Protein AF-A0A0M3HK70-F1 (afdb_monomer)

Sequence (115 aa):
LKNFSSEALPQGDQEQDCRSAPTHPCFVAGDERNSHQPGLTTIHNIFLREHNRIARQLEILNPFWNDEKIYQETRRIVGAEIQHIVYNEFVPKLIGNSLMAKYNLAPFKDGYFTG

pLDDT: mean 91.53, std 11.39, range [41.53, 98.69]

Mean predicted aligned error: 5.23 Å

Foldseek 3Di:
DPDDPPLAADFDDLQPPFPDDPVDGAGDAPDNCCRVDVVSVVVRSVLSNQLVVQLVVCCVVCVPDDPVRSNVVSVVVSVVVVLQCCQVPNVCVVPNPVVCVVVVSHDDPDDDDDD

Organism: Ascaris lumbricoides (NCBI:txid6252)

Secondary structure (DSSP, 8-state):
-----TTSPPB-S--TT--S-TTSPPB--SSGGGGSSHHHHHHHHHHHHHHHHHHHHHHHH-TT--HHHHHHHHHHHHHHHHHHIIIIIIHHHHHHHHHHHHTT-SPPSS-----

Radius of gyration: 18.02 Å; Cα contacts (8 Å, |Δi|>4): 90; chains: 1; bounding box: 49×27×45 Å

InterPro domains:
  IPR010255 Haem peroxidase superfamily [SSF48113] (13-112)
  IPR019791 Haem peroxidase, animal-type [PF03098] (6-108)
  IPR019791 Haem peroxidase, animal-type [PR00457] (27-45)
  IPR019791 Haem peroxidase, animal-type [PR00457] (45-65)
  IPR019791 Haem peroxidase, animal-type [PR00457] (70-96)
  IPR019791 Haem peroxidase, animal-type [PS50292] (1-115)
  IPR037120 Haem peroxidase domain superfamily, animal type [G3DSA:1.10.640.10] (1-115)

Nearest PDB structures (foldseek):
  4c1m-assembly1_D  TM=8.329E-01  e=1.521E-05  Homo sapiens
  1myp-assembly1_D  TM=8.243E-01  e=1.824E-05  Canis lupus familiaris
  3faq-assembly1_A  TM=7.785E-01  e=6.522E-05  Bubalus bubalis
  8s6c-assembly1_A  TM=8.308E-01  e=1.525E-04  cyanobacterium TDX16
  2z5z-assembly1_A  TM=7.843E-01  e=1.351E-04  Bubalus bubalis

Solvent-accessible surface area (backbone atoms only — not comparable to full-atom values): 6958 Å² total; per-residue (Å²): 141,89,80,77,62,94,69,51,66,51,66,43,80,64,32,86,83,60,82,59,55,90,92,52,56,42,40,45,66,100,47,52,68,41,60,75,42,73,68,54,34,47,53,56,30,52,53,52,42,48,41,55,54,47,30,58,51,47,47,71,76,36,78,84,60,53,70,69,57,38,51,53,54,29,51,54,50,54,51,50,50,53,50,45,50,40,40,66,60,46,46,41,76,74,65,32,67,68,53,33,60,75,68,66,50,62,73,75,94,72,87,76,92,86,126

Structure (mmCIF, N/CA/C/O backbone):
data_AF-A0A0M3HK70-F1
#
_entry.id   AF-A0A0M3HK70-F1
#
loop_
_atom_site.group_PDB
_atom_site.id
_atom_site.type_symbol
_atom_site.label_atom_id
_atom_site.label_alt_id
_atom_site.label_comp_id
_atom_site.label_asym_id
_atom_site.label_entity_id
_atom_site.label_seq_id
_atom_site.pdbx_PDB_ins_code
_atom_site.Cartn_x
_atom_site.Cartn_y
_atom_site.Cartn_z
_atom_site.occupancy
_atom_site.B_iso_or_equiv
_atom_site.auth_seq_id
_atom_site.auth_comp_id
_atom_site.auth_asym_id
_atom_site.auth_atom_id
_atom_site.pdbx_PDB_model_num
ATOM 1 N N . LEU A 1 1 ? 26.395 -4.665 -10.944 1.00 41.53 1 LEU A N 1
ATOM 2 C CA . LEU A 1 1 ? 25.500 -4.911 -9.792 1.00 41.53 1 LEU A CA 1
ATOM 3 C C . LEU A 1 1 ? 24.057 -4.898 -10.298 1.00 41.53 1 LEU A C 1
ATOM 5 O O . LEU A 1 1 ? 23.406 -3.869 -10.269 1.00 41.53 1 LEU A O 1
ATOM 9 N N . LYS A 1 2 ? 23.600 -6.011 -10.882 1.00 42.44 2 LYS A N 1
ATOM 10 C CA . LYS A 1 2 ? 22.214 -6.211 -11.332 1.00 42.44 2 LYS A CA 1
ATOM 11 C C . LYS A 1 2 ? 21.676 -7.373 -10.512 1.00 42.44 2 LYS A C 1
ATOM 13 O O . LYS A 1 2 ? 21.955 -8.503 -10.868 1.00 42.44 2 LYS A O 1
ATOM 18 N N . ASN A 1 3 ? 21.063 -7.078 -9.373 1.00 42.94 3 ASN A N 1
ATOM 19 C CA . ASN A 1 3 ? 20.282 -8.021 -8.565 1.00 42.94 3 ASN A CA 1
ATOM 20 C C . ASN A 1 3 ? 19.418 -7.216 -7.583 1.00 42.94 3 ASN A C 1
ATOM 22 O O . ASN A 1 3 ? 19.424 -7.453 -6.380 1.00 42.94 3 ASN A O 1
ATOM 26 N N . PHE A 1 4 ? 18.704 -6.216 -8.100 1.00 52.28 4 PHE A N 1
ATOM 27 C CA . PHE A 1 4 ? 17.554 -5.682 -7.387 1.00 52.28 4 PHE A CA 1
ATOM 28 C C . PHE A 1 4 ? 16.345 -6.484 -7.861 1.00 52.28 4 PHE A C 1
ATOM 30 O O . PHE A 1 4 ? 16.125 -6.602 -9.066 1.00 52.28 4 PHE A O 1
ATOM 37 N N . SER A 1 5 ? 15.636 -7.121 -6.929 1.00 60.06 5 SER A N 1
ATOM 38 C CA . SER A 1 5 ? 14.410 -7.859 -7.236 1.00 60.06 5 SER A CA 1
ATOM 39 C C . SER A 1 5 ? 13.452 -6.932 -7.986 1.00 60.06 5 SER A C 1
ATOM 41 O O . SER A 1 5 ? 13.219 -5.814 -7.531 1.00 60.06 5 SER A O 1
ATOM 43 N N . SER A 1 6 ? 12.870 -7.392 -9.099 1.00 65.50 6 SER A N 1
ATOM 44 C CA . SER A 1 6 ? 11.829 -6.652 -9.836 1.00 65.50 6 SER A CA 1
ATOM 45 C C . SER A 1 6 ? 10.576 -6.380 -8.995 1.00 65.50 6 SER A C 1
ATOM 47 O O . SER A 1 6 ? 9.657 -5.712 -9.451 1.00 65.50 6 SER A O 1
ATOM 49 N N . GLU A 1 7 ? 10.517 -6.935 -7.784 1.00 79.88 7 GLU A N 1
ATOM 50 C CA . GLU A 1 7 ? 9.412 -6.814 -6.839 1.00 79.88 7 GLU A CA 1
ATOM 51 C C . GLU A 1 7 ? 9.779 -6.004 -5.586 1.00 79.88 7 GLU A C 1
ATOM 53 O O . GLU A 1 7 ? 9.087 -6.096 -4.570 1.00 79.88 7 GLU A O 1
ATOM 58 N N . ALA A 1 8 ? 10.890 -5.266 -5.607 1.00 88.50 8 ALA A N 1
ATOM 59 C CA . ALA A 1 8 ? 11.199 -4.263 -4.595 1.00 88.50 8 ALA A CA 1
ATOM 60 C C . ALA A 1 8 ? 10.849 -2.857 -5.105 1.00 88.50 8 ALA A C 1
ATOM 62 O O . ALA A 1 8 ? 10.774 -2.634 -6.314 1.00 88.50 8 ALA A O 1
ATOM 63 N N . LEU A 1 9 ? 10.658 -1.910 -4.184 1.00 93.25 9 LEU A N 1
ATOM 64 C CA . LEU A 1 9 ? 10.515 -0.500 -4.537 1.00 93.25 9 LEU A CA 1
ATOM 65 C C . LEU A 1 9 ? 11.696 -0.053 -5.418 1.00 93.25 9 LEU A C 1
ATOM 67 O O . LEU A 1 9 ? 12.841 -0.441 -5.150 1.00 93.25 9 LEU A O 1
ATOM 71 N N . PRO A 1 10 ? 11.442 0.771 -6.447 1.00 92.81 10 PRO A N 1
ATOM 72 C CA . PRO A 1 10 ? 12.514 1.385 -7.213 1.00 92.81 10 PRO A CA 1
ATOM 73 C C . PRO A 1 10 ? 13.343 2.304 -6.310 1.00 92.81 10 PRO A C 1
ATOM 75 O O . PRO A 1 10 ? 12.839 2.837 -5.323 1.00 92.81 10 PRO A O 1
ATOM 78 N N . GLN A 1 11 ? 14.617 2.490 -6.645 1.00 90.56 11 GLN A N 1
ATOM 79 C CA . GLN A 1 11 ? 15.485 3.445 -5.958 1.00 90.56 11 GLN A CA 1
ATOM 80 C C . GLN A 1 11 ? 15.552 4.766 -6.727 1.00 90.56 11 GLN A C 1
ATOM 82 O O . GLN A 1 11 ? 15.476 4.770 -7.956 1.00 90.56 11 GLN A O 1
ATOM 87 N N . GLY A 1 12 ? 15.729 5.871 -6.008 1.00 88.50 12 GLY A N 1
ATOM 88 C CA . GLY A 1 12 ? 15.811 7.210 -6.582 1.00 88.50 12 GLY A CA 1
ATOM 89 C C . GLY A 1 12 ? 16.094 8.280 -5.531 1.00 88.50 12 GLY A C 1
ATOM 90 O O . GLY A 1 12 ? 16.526 7.980 -4.419 1.00 88.50 12 GLY A O 1
ATOM 91 N N . ASP A 1 13 ? 15.863 9.531 -5.904 1.00 87.06 13 ASP A N 1
ATOM 92 C CA . ASP A 1 13 ? 16.222 10.749 -5.169 1.00 87.06 13 ASP A CA 1
ATOM 93 C C . ASP A 1 13 ? 15.004 11.505 -4.608 1.00 87.06 13 ASP A C 1
ATOM 95 O O . ASP A 1 13 ? 15.104 12.673 -4.244 1.00 87.06 13 ASP A O 1
ATOM 99 N N . GLN A 1 14 ? 13.854 10.830 -4.505 1.00 89.62 14 GLN A N 1
ATOM 100 C CA . GLN A 1 14 ? 12.620 11.413 -3.970 1.00 89.62 14 GLN A CA 1
ATOM 101 C C . GLN A 1 14 ? 12.747 11.828 -2.494 1.00 89.62 14 GLN A C 1
ATOM 103 O O . GLN A 1 14 ? 12.213 12.864 -2.111 1.00 89.62 14 GLN A O 1
ATOM 108 N N . GLU A 1 15 ? 13.411 11.017 -1.663 1.00 86.50 15 GLU A N 1
ATOM 109 C CA . GLU A 1 15 ? 13.518 11.272 -0.223 1.00 86.50 15 GLU A CA 1
ATOM 110 C C . GLU A 1 15 ? 14.619 12.295 0.074 1.00 86.50 15 GLU A C 1
ATOM 112 O O . GLU A 1 15 ? 15.812 11.998 -0.039 1.00 86.50 15 GLU A O 1
ATOM 117 N N . GLN A 1 16 ? 14.214 13.492 0.499 1.00 83.31 16 GLN A N 1
ATOM 118 C CA . GLN A 1 16 ? 15.124 14.620 0.732 1.00 83.31 16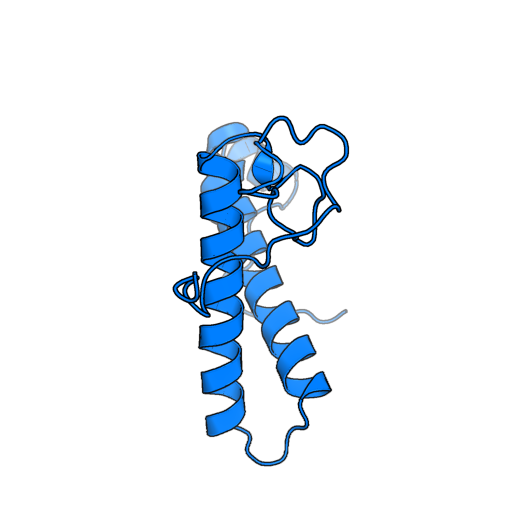 GLN A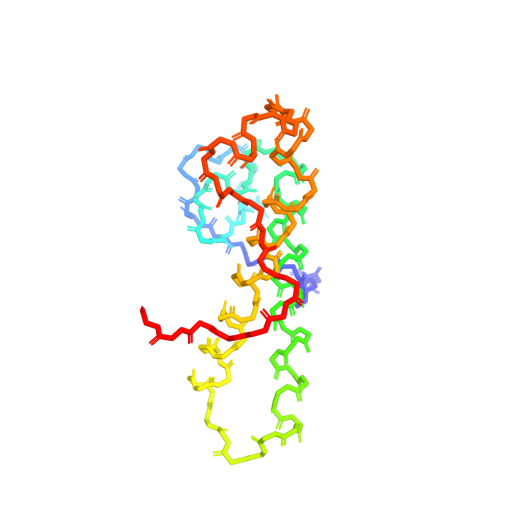 CA 1
ATOM 119 C C . GLN A 1 16 ? 16.074 14.374 1.911 1.00 83.31 16 GLN A C 1
ATOM 121 O O . GLN A 1 16 ? 17.243 14.754 1.860 1.00 83.31 16 GLN A O 1
ATOM 126 N N . ASP A 1 17 ? 15.594 13.682 2.947 1.00 84.25 17 ASP A N 1
ATOM 127 C CA . ASP A 1 17 ? 16.357 13.379 4.161 1.00 84.25 17 ASP A 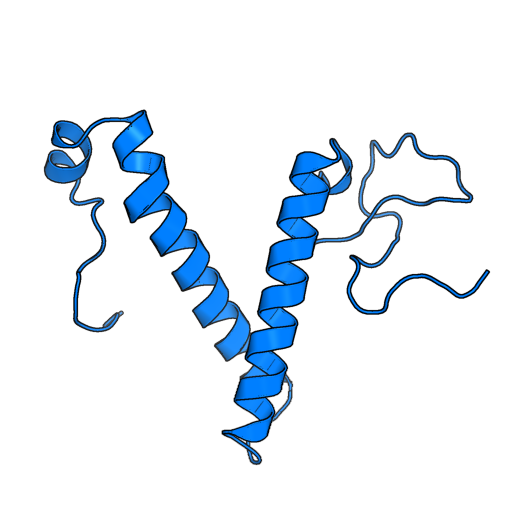CA 1
ATOM 128 C C . ASP A 1 17 ? 17.132 12.050 4.071 1.00 84.25 17 ASP A C 1
ATOM 130 O O . ASP A 1 17 ? 17.590 11.509 5.084 1.00 84.25 17 ASP A O 1
ATOM 134 N N . CYS A 1 18 ? 17.310 11.502 2.864 1.00 85.88 18 CYS A N 1
ATOM 135 C CA . CYS A 1 18 ? 17.995 10.232 2.666 1.00 85.88 18 CYS A CA 1
ATOM 136 C C . CYS A 1 18 ? 19.457 10.299 3.142 1.00 85.88 18 CYS A C 1
ATOM 138 O O . CYS A 1 18 ? 20.306 10.949 2.535 1.00 85.88 18 CYS A O 1
ATOM 140 N N . ARG A 1 19 ? 19.780 9.562 4.214 1.00 85.94 19 ARG A N 1
ATOM 141 C CA . ARG A 1 19 ? 21.146 9.474 4.777 1.00 85.94 19 ARG A CA 1
ATOM 142 C C . ARG A 1 19 ? 21.946 8.260 4.301 1.00 85.94 19 ARG A C 1
ATOM 144 O O . ARG A 1 19 ? 23.019 7.985 4.837 1.00 85.94 19 ARG A O 1
ATOM 151 N N . SER A 1 20 ? 21.412 7.499 3.349 1.00 86.06 20 SER A N 1
ATOM 152 C CA . SER A 1 20 ? 22.100 6.331 2.802 1.00 86.06 20 SER A CA 1
ATOM 153 C C . SER A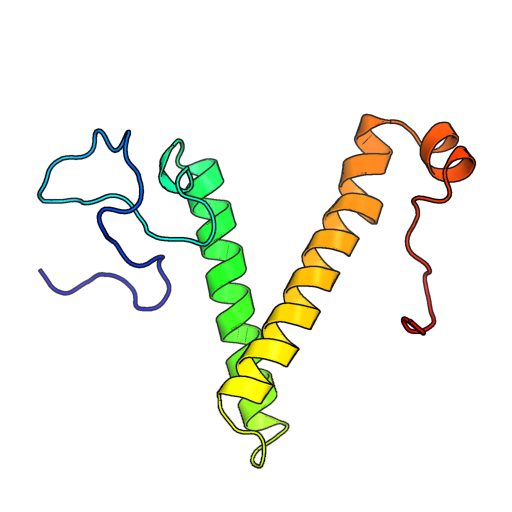 1 20 ? 23.299 6.740 1.936 1.00 86.06 20 SER A C 1
ATOM 155 O O . SER A 1 20 ? 23.390 7.869 1.455 1.00 86.06 20 SER A O 1
ATOM 157 N N . ALA A 1 21 ? 24.241 5.818 1.729 1.00 83.75 21 ALA A N 1
ATOM 158 C CA . ALA A 1 21 ? 25.381 6.063 0.851 1.00 83.75 21 ALA A CA 1
ATOM 159 C C . ALA A 1 21 ? 24.910 6.294 -0.601 1.00 83.75 21 ALA A C 1
ATOM 161 O O . ALA A 1 21 ? 23.966 5.630 -1.030 1.00 83.75 21 ALA A O 1
ATOM 162 N N . PRO A 1 22 ? 25.607 7.115 -1.415 1.00 80.44 22 PRO A N 1
ATOM 163 C CA . PRO A 1 22 ? 25.247 7.334 -2.824 1.00 80.44 22 PRO A CA 1
ATOM 164 C C . PRO A 1 22 ? 25.177 6.053 -3.672 1.00 80.44 22 PRO A C 1
ATOM 166 O O . PRO A 1 22 ? 24.502 6.008 -4.693 1.00 80.44 22 PRO A O 1
ATOM 169 N N . THR A 1 23 ? 25.872 4.994 -3.251 1.00 85.12 23 THR A N 1
ATOM 170 C CA . THR A 1 23 ? 25.835 3.666 -3.884 1.00 85.12 23 THR A CA 1
ATOM 171 C C . THR A 1 23 ? 24.575 2.859 -3.558 1.00 85.12 23 THR A C 1
ATOM 173 O O . THR A 1 23 ? 24.324 1.850 -4.210 1.00 85.12 23 THR A O 1
ATOM 176 N N . HIS A 1 24 ? 23.795 3.288 -2.563 1.00 83.56 24 HIS A N 1
ATOM 177 C CA . HIS A 1 24 ? 22.561 2.658 -2.099 1.00 83.56 24 HIS A CA 1
ATOM 178 C C . HIS A 1 24 ? 21.476 3.729 -1.907 1.00 83.56 24 HIS A C 1
ATOM 180 O O . HIS A 1 24 ? 21.123 4.034 -0.767 1.00 83.56 24 HIS A O 1
ATOM 186 N N . PRO A 1 25 ? 20.967 4.331 -2.994 1.00 87.12 25 PRO A N 1
ATOM 187 C CA . PRO A 1 25 ? 19.934 5.355 -2.902 1.00 87.12 25 PRO A CA 1
ATOM 188 C C . PRO A 1 25 ? 18.686 4.848 -2.169 1.00 87.12 25 PRO A C 1
ATOM 190 O O . PRO A 1 25 ? 18.391 3.646 -2.157 1.00 87.12 25 PRO A O 1
ATOM 193 N N . CYS A 1 26 ? 17.963 5.783 -1.553 1.00 92.44 26 CYS A N 1
ATOM 194 C CA . CYS A 1 26 ? 16.677 5.503 -0.930 1.00 92.44 26 CYS A CA 1
ATOM 195 C C . CYS A 1 26 ? 15.633 5.076 -1.971 1.00 92.44 26 CYS A C 1
ATOM 197 O O . CYS A 1 26 ? 15.839 5.159 -3.185 1.00 92.44 26 CYS A O 1
ATOM 199 N N . PHE A 1 27 ? 14.514 4.565 -1.477 1.00 93.44 27 PHE A N 1
ATOM 200 C CA . PHE A 1 27 ? 13.422 4.092 -2.307 1.00 93.44 27 PHE A CA 1
ATOM 201 C C . PHE A 1 27 ? 12.505 5.230 -2.767 1.00 93.44 27 PHE A C 1
ATOM 203 O O . PHE A 1 27 ? 12.437 6.301 -2.164 1.00 93.44 27 PHE A O 1
ATOM 210 N N . VAL A 1 28 ? 11.783 4.960 -3.849 1.00 93.69 28 VAL A N 1
ATOM 211 C CA . VAL A 1 28 ? 10.750 5.823 -4.420 1.00 93.69 28 VAL A CA 1
ATOM 212 C C . VAL A 1 28 ? 9.398 5.146 -4.237 1.00 93.69 28 VAL A C 1
ATOM 214 O O . VAL A 1 28 ? 9.232 3.961 -4.539 1.00 93.69 28 VAL A O 1
ATOM 217 N N . ALA A 1 29 ? 8.425 5.903 -3.739 1.00 94.94 29 ALA A N 1
ATOM 218 C CA . ALA A 1 29 ? 7.062 5.448 -3.498 1.00 94.94 29 ALA A CA 1
ATOM 219 C C . ALA A 1 29 ? 6.062 6.613 -3.615 1.00 94.94 29 ALA A C 1
ATOM 221 O O . ALA A 1 29 ? 6.408 7.736 -3.969 1.00 94.94 29 ALA A O 1
ATOM 222 N N . GLY A 1 30 ? 4.790 6.357 -3.295 1.00 92.62 30 GLY A N 1
ATOM 223 C CA . GLY A 1 30 ? 3.768 7.411 -3.250 1.00 92.62 30 GLY A CA 1
ATOM 224 C C . GLY A 1 30 ? 3.967 8.452 -2.136 1.00 92.62 30 GLY A C 1
ATOM 225 O O . GLY A 1 30 ? 3.381 9.524 -2.218 1.00 92.62 30 GLY A O 1
ATOM 226 N N . ASP A 1 31 ? 4.784 8.151 -1.121 1.00 94.50 31 ASP A N 1
ATOM 227 C CA . ASP A 1 31 ? 5.162 9.056 -0.026 1.00 94.50 31 ASP A CA 1
ATOM 228 C C . ASP A 1 31 ? 6.694 9.149 0.035 1.00 94.50 31 ASP A C 1
ATOM 230 O O . ASP A 1 31 ? 7.373 8.125 -0.093 1.00 94.50 31 ASP A O 1
ATOM 234 N N . GLU A 1 32 ? 7.242 10.354 0.209 1.00 93.38 32 GLU A N 1
ATOM 235 C CA . GLU A 1 32 ? 8.698 10.579 0.209 1.00 93.38 32 GLU A CA 1
ATOM 236 C C . GLU A 1 32 ? 9.387 9.857 1.377 1.00 93.38 32 GLU A C 1
ATOM 238 O O . GLU A 1 32 ? 10.402 9.191 1.185 1.00 93.38 32 GLU A O 1
ATOM 243 N N . ARG A 1 33 ? 8.727 9.778 2.538 1.00 93.00 33 ARG A N 1
ATOM 244 C CA . ARG A 1 33 ? 9.291 9.240 3.788 1.00 93.00 33 ARG A CA 1
ATOM 245 C C . ARG A 1 33 ? 9.375 7.714 3.812 1.00 93.00 33 ARG A C 1
ATOM 247 O O . ARG A 1 33 ? 9.645 7.116 4.854 1.00 93.00 33 ARG A O 1
ATOM 254 N N . ASN A 1 34 ? 9.140 7.049 2.684 1.00 92.44 34 ASN A N 1
ATOM 255 C CA . ASN A 1 34 ? 9.086 5.592 2.552 1.00 92.44 34 ASN A CA 1
ATOM 256 C C . ASN A 1 34 ? 10.356 4.875 3.058 1.00 92.44 34 ASN A C 1
ATOM 258 O O . ASN A 1 34 ? 10.293 3.701 3.429 1.00 92.44 34 ASN A O 1
ATOM 262 N N . SER A 1 35 ? 11.493 5.5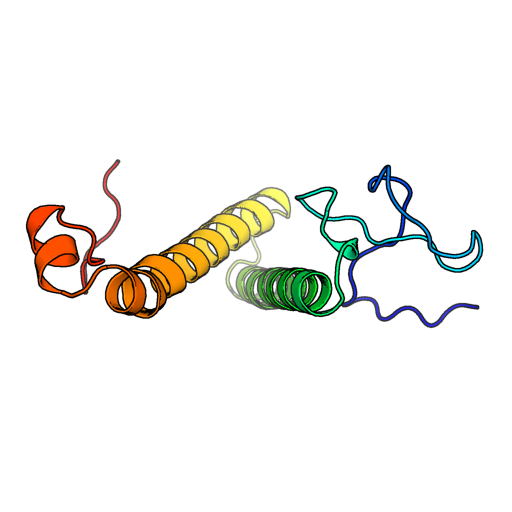74 3.090 1.00 92.31 35 SER A N 1
ATOM 263 C CA . SER A 1 35 ? 12.802 5.056 3.505 1.00 92.31 35 SER A CA 1
ATOM 264 C C . SER A 1 35 ? 13.220 5.492 4.913 1.00 92.31 35 SER A C 1
ATOM 266 O O . SER A 1 35 ? 14.330 5.184 5.341 1.00 92.31 35 SER A O 1
ATOM 268 N N . HIS A 1 36 ? 12.345 6.176 5.657 1.00 90.75 36 HIS A N 1
ATOM 269 C CA . HIS A 1 36 ? 12.686 6.738 6.965 1.00 90.75 36 HIS A CA 1
ATOM 270 C C . HIS A 1 36 ? 13.000 5.664 8.020 1.00 90.75 36 HIS A C 1
ATOM 272 O O . HIS A 1 36 ? 13.894 5.831 8.847 1.00 90.75 36 HIS A O 1
ATOM 278 N N . GLN A 1 37 ? 12.273 4.541 7.997 1.00 91.12 37 GLN A N 1
ATOM 279 C CA . GLN A 1 37 ? 12.549 3.388 8.854 1.00 91.12 37 GLN A CA 1
ATOM 280 C C . GLN A 1 37 ? 12.177 2.070 8.153 1.00 91.12 37 GLN A C 1
ATOM 282 O O . GLN A 1 37 ? 11.166 2.034 7.444 1.00 91.12 37 GLN A O 1
ATOM 287 N N . PRO A 1 38 ? 12.932 0.971 8.362 1.00 91.50 38 PRO A N 1
ATOM 288 C CA . PRO A 1 38 ? 12.762 -0.270 7.597 1.00 91.50 38 PRO A CA 1
ATOM 289 C C . PRO A 1 38 ? 11.355 -0.883 7.651 1.00 91.50 38 PRO A C 1
ATOM 291 O O . PRO A 1 38 ? 10.913 -1.510 6.686 1.00 91.50 38 PRO A O 1
ATOM 294 N N . GLY A 1 39 ? 10.626 -0.703 8.756 1.00 94.94 39 GLY A N 1
ATOM 295 C CA . GLY A 1 39 ? 9.249 -1.177 8.889 1.00 94.94 39 GLY A CA 1
ATOM 296 C C . GLY A 1 39 ? 8.292 -0.459 7.937 1.00 94.94 39 GLY A C 1
ATOM 297 O O . GLY A 1 39 ? 7.479 -1.109 7.287 1.00 94.94 39 GLY A O 1
ATOM 298 N N . LEU A 1 40 ? 8.437 0.858 7.776 1.00 94.75 40 LEU A N 1
ATOM 299 C CA . LEU A 1 40 ? 7.644 1.643 6.827 1.00 94.75 40 LEU A CA 1
ATOM 300 C C . LEU A 1 40 ? 7.958 1.211 5.391 1.00 94.75 40 LEU A C 1
ATOM 302 O O . LEU A 1 40 ? 7.047 0.897 4.626 1.00 94.75 40 LEU A O 1
ATOM 306 N N . THR A 1 41 ? 9.244 1.079 5.059 1.00 93.69 41 THR A N 1
ATOM 307 C CA . THR A 1 41 ? 9.701 0.567 3.759 1.00 93.69 41 THR A CA 1
ATOM 308 C C . THR A 1 41 ? 9.124 -0.813 3.445 1.00 93.69 41 THR A C 1
ATOM 310 O O . THR A 1 41 ? 8.747 -1.096 2.306 1.00 93.69 41 THR A O 1
ATOM 313 N N . THR A 1 42 ? 9.023 -1.681 4.453 1.00 95.75 42 THR A N 1
ATOM 314 C CA . THR A 1 42 ? 8.444 -3.022 4.303 1.00 95.75 42 THR A CA 1
ATOM 315 C C . THR A 1 42 ? 6.963 -2.948 3.942 1.00 95.75 42 THR A C 1
ATOM 317 O O . THR A 1 42 ? 6.538 -3.625 3.009 1.00 95.75 42 THR A O 1
ATOM 320 N N . ILE A 1 43 ? 6.188 -2.087 4.608 1.00 96.94 43 ILE A N 1
ATOM 321 C CA . ILE A 1 43 ? 4.762 -1.895 4.300 1.00 96.94 43 ILE A CA 1
ATOM 322 C C . ILE A 1 43 ? 4.566 -1.362 2.874 1.00 96.94 43 ILE A C 1
ATOM 324 O O . ILE A 1 43 ? 3.741 -1.899 2.136 1.00 96.94 43 ILE A O 1
ATOM 328 N N . HIS A 1 44 ? 5.364 -0.381 2.440 1.00 96.62 44 HIS A N 1
ATOM 329 C CA . HIS A 1 44 ? 5.323 0.097 1.053 1.00 96.62 44 HIS A CA 1
ATOM 330 C C . HIS A 1 44 ? 5.624 -1.022 0.040 1.00 96.62 44 HIS A C 1
ATOM 332 O O . HIS A 1 44 ? 4.931 -1.139 -0.970 1.00 96.62 44 HIS A O 1
ATOM 338 N N . ASN A 1 45 ? 6.616 -1.877 0.316 1.00 95.69 45 ASN A N 1
ATOM 339 C CA . ASN A 1 45 ? 6.926 -3.025 -0.540 1.00 95.69 45 ASN A CA 1
ATOM 340 C C . ASN A 1 45 ? 5.790 -4.058 -0.581 1.00 95.69 45 ASN A C 1
ATOM 342 O O . ASN A 1 45 ? 5.511 -4.601 -1.648 1.00 95.69 45 ASN A O 1
ATOM 346 N N . ILE A 1 46 ? 5.133 -4.335 0.551 1.00 96.88 46 ILE A N 1
ATOM 347 C CA . ILE A 1 46 ? 4.003 -5.274 0.609 1.00 96.88 46 ILE A CA 1
ATOM 348 C C . ILE A 1 46 ? 2.881 -4.804 -0.319 1.00 96.88 46 ILE A C 1
ATOM 350 O O . ILE A 1 46 ? 2.444 -5.573 -1.172 1.00 96.88 46 ILE A O 1
ATOM 354 N N . PHE A 1 47 ? 2.470 -3.537 -0.226 1.00 97.62 47 PHE A N 1
ATOM 355 C CA . PHE A 1 47 ? 1.388 -3.022 -1.068 1.00 97.62 47 PHE A CA 1
ATOM 356 C C . PHE A 1 47 ? 1.782 -2.847 -2.540 1.00 97.62 47 PHE A C 1
ATOM 358 O O . PHE A 1 47 ? 0.936 -3.031 -3.411 1.00 97.62 47 PHE A O 1
ATOM 365 N N . LEU A 1 48 ? 3.057 -2.575 -2.850 1.00 97.06 48 LEU A N 1
ATOM 366 C CA . LEU A 1 48 ? 3.551 -2.628 -4.233 1.00 97.06 48 LEU A CA 1
ATOM 367 C C . LEU A 1 48 ? 3.394 -4.037 -4.823 1.00 97.06 48 LEU A C 1
ATOM 369 O O . LEU A 1 48 ? 2.910 -4.205 -5.943 1.00 97.06 48 LEU A O 1
ATOM 373 N N . ARG A 1 49 ? 3.816 -5.060 -4.074 1.00 97.12 49 ARG A N 1
ATOM 374 C CA . ARG A 1 49 ? 3.701 -6.456 -4.512 1.00 97.12 49 ARG A CA 1
ATOM 375 C C . ARG A 1 49 ? 2.250 -6.870 -4.668 1.00 97.12 49 ARG A C 1
ATOM 377 O O . ARG A 1 49 ? 1.933 -7.540 -5.644 1.00 97.12 49 ARG A O 1
ATOM 384 N N . GLU A 1 50 ? 1.388 -6.442 -3.752 1.00 98.00 50 GLU A N 1
ATOM 385 C CA . GLU A 1 50 ? -0.037 -6.743 -3.818 1.00 98.00 50 GLU A CA 1
ATOM 386 C C . GLU A 1 50 ? -0.706 -6.091 -5.028 1.00 98.00 50 GLU A C 1
ATOM 388 O O . GLU A 1 50 ? -1.422 -6.766 -5.767 1.00 98.00 50 GLU A O 1
ATOM 393 N N . HIS A 1 51 ? -0.367 -4.833 -5.322 1.00 98.00 51 HIS A N 1
ATOM 394 C CA . HIS A 1 51 ? -0.796 -4.172 -6.551 1.00 98.00 51 HIS A CA 1
ATOM 395 C C . HIS A 1 51 ? -0.397 -4.997 -7.783 1.00 98.00 51 HIS A C 1
ATOM 397 O O . HIS A 1 51 ? -1.246 -5.363 -8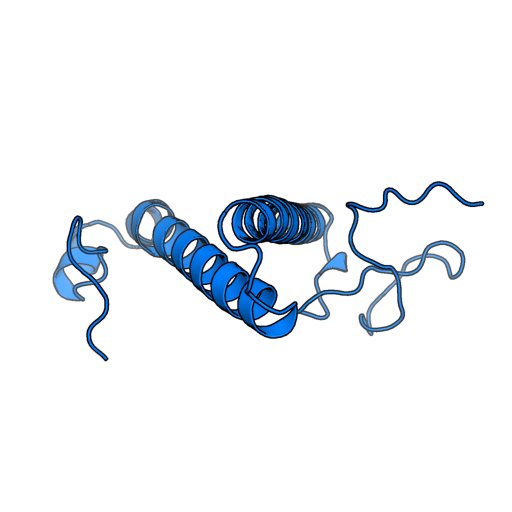.590 1.00 98.00 51 HIS A O 1
ATOM 403 N N . ASN A 1 52 ? 0.873 -5.390 -7.898 1.00 97.38 52 ASN A N 1
ATOM 404 C CA . ASN A 1 52 ? 1.335 -6.184 -9.040 1.00 97.38 52 ASN A CA 1
ATOM 405 C C . ASN A 1 52 ? 0.699 -7.584 -9.091 1.00 97.38 52 ASN A C 1
ATOM 407 O O . ASN A 1 52 ? 0.453 -8.108 -10.178 1.00 97.38 52 ASN A O 1
ATOM 411 N N . ARG A 1 53 ? 0.412 -8.203 -7.938 1.00 97.94 53 ARG A N 1
ATOM 412 C CA . ARG A 1 53 ? -0.281 -9.495 -7.853 1.00 97.94 53 ARG A CA 1
ATOM 413 C C . ARG A 1 53 ? -1.703 -9.388 -8.406 1.00 97.94 53 ARG A C 1
ATOM 415 O O . ARG A 1 53 ? -2.090 -10.223 -9.222 1.00 97.94 53 ARG A O 1
ATOM 422 N N . ILE A 1 54 ? -2.454 -8.372 -7.984 1.00 98.50 54 ILE A N 1
ATOM 423 C CA . ILE A 1 54 ? -3.831 -8.124 -8.428 1.00 98.50 54 ILE A CA 1
ATOM 424 C C . ILE A 1 54 ? -3.854 -7.704 -9.902 1.00 98.50 54 ILE A C 1
ATOM 426 O O . ILE A 1 54 ? -4.650 -8.249 -10.662 1.00 98.50 54 ILE A O 1
ATOM 430 N N . ALA A 1 55 ? -2.947 -6.826 -10.340 1.00 98.38 55 ALA A N 1
ATOM 431 C CA . ALA A 1 55 ? -2.855 -6.385 -11.733 1.00 98.38 55 ALA A CA 1
ATOM 432 C C . ALA A 1 55 ? -2.645 -7.564 -12.698 1.00 98.38 55 ALA A C 1
ATOM 434 O O . ALA A 1 55 ? -3.397 -7.709 -13.660 1.00 98.38 55 ALA A O 1
ATOM 435 N N . ARG A 1 56 ? -1.703 -8.471 -12.388 1.00 97.94 56 ARG A N 1
ATOM 436 C CA . ARG A 1 56 ? -1.473 -9.707 -13.166 1.00 97.94 56 ARG A CA 1
ATOM 437 C C . ARG A 1 56 ? -2.727 -10.588 -13.230 1.00 97.94 56 ARG A C 1
ATOM 439 O O . ARG A 1 56 ? -3.008 -11.198 -14.256 1.00 97.94 56 ARG A O 1
ATOM 446 N N . GLN A 1 57 ? -3.489 -10.676 -12.137 1.00 98.50 57 GLN A N 1
ATOM 447 C CA . GLN A 1 57 ? -4.742 -11.438 -12.118 1.00 98.50 57 GLN A CA 1
ATOM 448 C C . GLN A 1 57 ? -5.834 -10.767 -12.957 1.00 98.50 57 GLN A C 1
ATOM 450 O O . GLN A 1 57 ? -6.539 -11.451 -13.698 1.00 98.50 57 GLN A O 1
ATOM 455 N N . LEU A 1 58 ? -5.960 -9.441 -12.879 1.00 98.50 58 LEU A N 1
ATOM 456 C CA . LEU A 1 58 ? -6.925 -8.681 -13.669 1.00 98.50 58 LEU A CA 1
ATOM 457 C C . LEU A 1 58 ? -6.624 -8.738 -15.166 1.00 98.50 58 LEU A C 1
ATOM 459 O O . LEU A 1 58 ? -7.571 -8.845 -15.940 1.00 98.50 58 LEU A O 1
ATOM 463 N N . GLU A 1 59 ? -5.351 -8.726 -15.561 1.00 98.00 59 GLU A N 1
ATOM 464 C CA . GLU A 1 59 ? -4.915 -8.896 -16.952 1.00 98.00 59 GLU A CA 1
ATOM 465 C C . GLU A 1 59 ? -5.368 -10.248 -17.528 1.00 98.00 59 GLU A C 1
ATOM 467 O O . GLU A 1 59 ? -5.958 -10.301 -18.606 1.00 98.00 59 GLU A O 1
ATOM 472 N N . ILE A 1 60 ? -5.176 -11.340 -16.774 1.00 98.19 60 ILE A N 1
ATOM 473 C CA . ILE A 1 60 ? -5.610 -12.689 -17.177 1.00 98.19 60 ILE A CA 1
ATOM 474 C C . ILE A 1 60 ? -7.138 -12.769 -17.296 1.00 98.19 60 ILE A C 1
ATOM 476 O O . ILE A 1 60 ? -7.660 -13.361 -18.240 1.00 98.19 60 ILE A O 1
ATOM 480 N N . LEU A 1 61 ? -7.861 -12.194 -16.330 1.00 98.38 61 LEU A N 1
ATOM 481 C CA . LEU A 1 61 ? -9.326 -12.235 -16.292 1.00 98.38 61 LEU A CA 1
ATOM 482 C C . LEU A 1 61 ? -9.976 -11.312 -17.330 1.00 98.38 61 LEU A C 1
ATOM 484 O O . LEU A 1 61 ? -11.088 -11.592 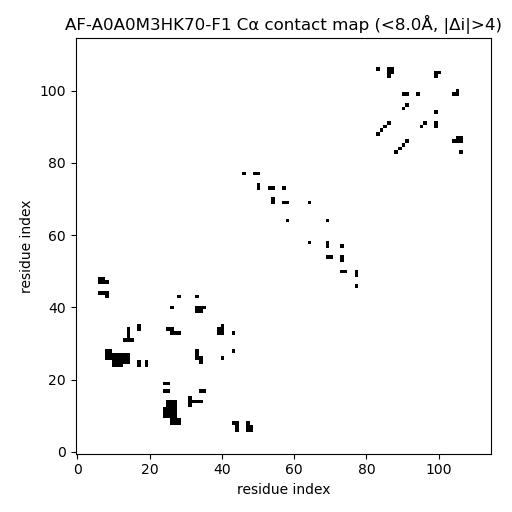-17.777 1.00 98.38 61 LEU A O 1
ATOM 488 N N . ASN A 1 62 ? -9.300 -10.229 -17.721 1.00 98.06 62 ASN A N 1
ATOM 489 C CA . ASN A 1 62 ? -9.835 -9.206 -18.615 1.00 98.06 62 ASN A CA 1
ATOM 490 C C . ASN A 1 62 ? -8.871 -8.906 -19.781 1.00 98.06 62 ASN A C 1
ATOM 492 O O . ASN A 1 62 ? -8.332 -7.801 -19.851 1.00 98.06 62 ASN A O 1
ATOM 496 N N . PRO A 1 63 ? -8.718 -9.819 -20.763 1.00 97.06 63 PRO A N 1
ATOM 497 C CA . PRO A 1 63 ? -7.733 -9.671 -21.844 1.00 97.06 63 PRO A CA 1
ATOM 498 C C . PRO A 1 63 ? -7.925 -8.440 -22.746 1.00 97.06 63 PRO A C 1
ATOM 500 O O . PRO A 1 63 ? -7.038 -8.086 -23.515 1.00 97.06 63 PRO A O 1
ATOM 503 N N . PHE A 1 64 ? -9.101 -7.808 -22.699 1.00 97.94 64 PHE A N 1
ATOM 504 C CA . PHE A 1 64 ? -9.437 -6.625 -23.499 1.00 97.94 64 PHE A CA 1
ATOM 505 C C . PHE A 1 64 ? -9.192 -5.302 -22.766 1.00 97.94 64 PHE A C 1
ATOM 507 O O . PHE A 1 64 ? -9.422 -4.236 -23.338 1.00 97.94 64 PHE A O 1
ATOM 514 N N . TRP A 1 65 ? -8.814 -5.339 -21.486 1.00 98.38 65 TRP A N 1
ATOM 515 C CA . TRP A 1 65 ? -8.479 -4.123 -20.755 1.00 98.38 65 TRP A CA 1
ATOM 516 C C . TRP A 1 65 ? -7.092 -3.639 -21.164 1.00 98.38 65 TRP A C 1
ATOM 518 O O . TRP A 1 65 ? -6.178 -4.429 -21.373 1.00 98.38 65 TRP A O 1
ATOM 528 N N . ASN A 1 66 ? -6.945 -2.322 -21.287 1.00 98.25 66 ASN A N 1
ATOM 529 C CA . ASN A 1 66 ? -5.635 -1.710 -21.452 1.00 98.25 66 ASN A CA 1
ATOM 530 C C . ASN A 1 66 ? -4.945 -1.541 -20.089 1.00 98.25 66 ASN A C 1
ATOM 532 O O . ASN A 1 66 ? -5.581 -1.650 -19.037 1.00 98.25 66 ASN A O 1
ATOM 536 N N . ASP A 1 67 ? -3.651 -1.234 -20.135 1.00 98.12 67 ASP A N 1
ATOM 537 C CA . ASP A 1 67 ? -2.805 -1.049 -18.953 1.00 98.12 67 ASP A CA 1
ATOM 538 C C . ASP A 1 67 ? -3.385 -0.024 -17.964 1.00 98.12 67 ASP A C 1
ATOM 540 O O . ASP A 1 67 ? -3.558 -0.330 -16.788 1.00 98.12 67 ASP A O 1
ATOM 544 N N . GLU A 1 68 ? -3.820 1.144 -18.451 1.00 98.44 68 GLU A N 1
ATOM 545 C CA . GLU A 1 68 ? -4.423 2.186 -17.606 1.00 98.44 68 GLU A CA 1
ATOM 546 C C . GLU A 1 68 ? -5.648 1.672 -16.837 1.00 98.44 68 GLU A C 1
ATOM 548 O O . GLU A 1 68 ? -5.796 1.921 -15.640 1.00 98.44 68 GLU A O 1
ATOM 553 N N . LYS A 1 69 ? -6.532 0.914 -17.496 1.00 98.50 69 LYS A N 1
ATOM 554 C CA . LYS A 1 69 ? -7.705 0.349 -16.829 1.00 98.50 69 LYS A CA 1
ATOM 555 C C . LYS A 1 69 ? -7.307 -0.680 -15.775 1.00 98.50 69 LYS A C 1
ATOM 557 O O . LYS A 1 69 ? -7.869 -0.660 -14.682 1.00 98.50 69 LYS A O 1
ATOM 562 N N . ILE A 1 70 ? -6.340 -1.548 -16.075 1.00 98.69 70 ILE A N 1
ATOM 563 C CA . ILE A 1 70 ? -5.816 -2.517 -15.104 1.00 98.69 70 ILE A CA 1
ATOM 564 C C . ILE A 1 70 ? -5.229 -1.779 -13.898 1.00 98.69 70 ILE A C 1
ATOM 566 O O . ILE A 1 70 ? -5.579 -2.107 -12.764 1.00 98.69 70 ILE A O 1
ATOM 570 N N . TYR A 1 71 ? -4.410 -0.750 -14.122 1.00 98.50 71 TYR A N 1
ATOM 571 C CA . TYR A 1 71 ? -3.812 0.058 -13.063 1.00 98.50 71 TYR A CA 1
ATOM 572 C C . TYR A 1 71 ? -4.870 0.707 -12.163 1.00 98.50 71 TYR A C 1
ATOM 574 O O . TYR A 1 71 ? -4.811 0.563 -10.939 1.00 98.50 71 TYR A O 1
ATOM 582 N N . GLN A 1 72 ? -5.867 1.386 -12.743 1.00 98.62 72 GLN A N 1
ATOM 583 C CA . GLN A 1 72 ? -6.892 2.081 -11.959 1.00 98.62 72 GLN A CA 1
ATOM 584 C C . GLN A 1 72 ? -7.781 1.110 -11.178 1.00 98.62 72 GLN A C 1
ATOM 586 O O . GLN A 1 72 ? -8.045 1.348 -10.000 1.00 98.62 72 GLN A O 1
ATOM 591 N N . GLU A 1 73 ? -8.209 -0.003 -11.778 1.00 98.38 73 GLU A N 1
ATOM 592 C CA . GLU A 1 73 ? -9.012 -1.005 -11.066 1.00 98.38 73 GLU A CA 1
ATOM 593 C C . GLU A 1 73 ? -8.209 -1.683 -9.949 1.00 98.38 73 GLU A C 1
ATOM 595 O O . GLU A 1 73 ? -8.691 -1.807 -8.823 1.00 98.38 73 GLU A O 1
ATOM 600 N N . THR A 1 74 ? -6.940 -2.009 -10.203 1.00 98.62 74 THR A N 1
ATOM 601 C CA . THR A 1 74 ? -6.025 -2.521 -9.174 1.00 98.62 74 THR A CA 1
ATOM 602 C C . THR A 1 74 ? -5.863 -1.518 -8.029 1.00 98.62 74 THR A C 1
ATOM 604 O O . THR A 1 74 ? -5.980 -1.876 -6.857 1.00 98.62 74 THR A O 1
ATOM 607 N N . ARG A 1 75 ? -5.637 -0.236 -8.345 1.00 98.12 75 ARG A N 1
ATOM 608 C CA . ARG A 1 75 ? -5.512 0.843 -7.355 1.00 98.12 75 ARG A CA 1
ATOM 609 C C . ARG A 1 75 ? -6.779 0.989 -6.510 1.00 98.12 75 ARG A C 1
ATOM 611 O O . ARG A 1 75 ? -6.671 1.204 -5.303 1.00 98.12 75 ARG A O 1
ATOM 618 N N . ARG A 1 76 ? -7.963 0.872 -7.119 1.00 97.56 76 ARG A N 1
ATOM 619 C CA . ARG A 1 76 ? -9.252 0.911 -6.408 1.00 97.56 76 ARG A CA 1
ATOM 620 C C . ARG A 1 76 ? -9.379 -0.245 -5.416 1.00 97.56 76 ARG A C 1
ATOM 622 O O . ARG A 1 76 ? -9.775 -0.001 -4.279 1.00 97.56 76 ARG A O 1
ATOM 629 N N . ILE A 1 77 ? -9.002 -1.462 -5.814 1.00 97.94 77 ILE A N 1
ATOM 630 C CA . ILE A 1 77 ? -9.040 -2.648 -4.943 1.00 97.94 77 ILE A CA 1
ATOM 631 C C . ILE A 1 77 ? -8.068 -2.491 -3.767 1.00 97.94 77 ILE A C 1
ATOM 633 O O . ILE A 1 77 ? -8.498 -2.583 -2.622 1.00 97.94 77 ILE A O 1
ATOM 637 N N . VAL A 1 78 ? -6.800 -2.152 -4.024 1.00 98.31 78 VAL A N 1
ATOM 638 C CA . VAL A 1 78 ? -5.798 -1.938 -2.958 1.00 98.31 78 VAL A CA 1
ATOM 639 C C . VAL A 1 78 ? -6.232 -0.825 -1.995 1.00 98.31 78 VAL A C 1
ATOM 641 O O . VAL A 1 78 ? -6.063 -0.934 -0.782 1.00 98.31 78 VAL A O 1
ATOM 644 N N . GLY A 1 79 ? -6.845 0.247 -2.510 1.00 97.44 79 GLY A N 1
ATOM 645 C CA . GLY A 1 79 ? -7.427 1.298 -1.673 1.00 97.44 79 GLY A CA 1
ATOM 646 C C . GLY A 1 79 ? -8.520 0.771 -0.736 1.00 97.44 79 GLY A C 1
ATOM 647 O O . GLY A 1 79 ? -8.527 1.117 0.446 1.00 97.44 79 GLY A O 1
ATOM 648 N N . ALA A 1 80 ? -9.405 -0.095 -1.237 1.00 96.44 80 ALA A N 1
ATOM 649 C CA . ALA A 1 80 ? -10.442 -0.736 -0.433 1.00 96.44 80 ALA A CA 1
ATOM 650 C C . ALA A 1 80 ? -9.859 -1.710 0.608 1.00 96.44 80 ALA A C 1
ATOM 652 O O . ALA A 1 80 ? -10.324 -1.720 1.746 1.00 96.44 80 ALA A O 1
ATOM 653 N N . GLU A 1 81 ? -8.816 -2.473 0.269 1.00 97.56 81 GLU A N 1
ATOM 654 C CA . GLU A 1 81 ? -8.105 -3.352 1.211 1.00 97.56 81 GLU A CA 1
ATOM 655 C C . GLU A 1 81 ? -7.510 -2.560 2.378 1.00 97.56 81 GLU A C 1
ATOM 657 O O . GLU A 1 81 ? -7.745 -2.892 3.542 1.00 97.56 81 GLU A O 1
ATOM 662 N N . ILE A 1 82 ? -6.800 -1.466 2.081 1.00 97.94 82 ILE A N 1
ATOM 663 C CA . ILE A 1 82 ? -6.222 -0.588 3.107 1.00 97.94 82 ILE A CA 1
ATOM 664 C C . ILE A 1 82 ? -7.326 -0.005 3.993 1.00 97.94 82 ILE A C 1
ATOM 666 O O . ILE A 1 82 ? -7.212 -0.042 5.218 1.00 97.94 82 ILE A O 1
ATOM 670 N N . GLN A 1 83 ? -8.408 0.511 3.400 1.00 96.25 83 GLN A N 1
ATOM 671 C CA . GLN A 1 83 ? -9.540 1.043 4.164 1.00 96.25 83 GLN A CA 1
ATOM 672 C C . GLN A 1 83 ? -10.172 -0.024 5.059 1.00 96.25 83 GLN A C 1
ATOM 674 O O . GLN A 1 83 ? -10.462 0.259 6.222 1.00 96.25 83 GLN A O 1
ATOM 679 N N . HIS A 1 84 ? -10.350 -1.245 4.553 1.00 96.00 84 HIS A N 1
ATOM 680 C CA . HIS A 1 84 ? -10.903 -2.343 5.331 1.00 96.00 84 HIS A CA 1
ATOM 681 C C . HIS A 1 84 ? -10.007 -2.677 6.528 1.00 96.00 84 HIS A C 1
ATOM 683 O O . HIS A 1 84 ? -10.496 -2.678 7.653 1.00 96.00 84 HIS A O 1
ATOM 689 N N . ILE A 1 85 ? -8.698 -2.860 6.325 1.00 97.50 85 ILE A N 1
ATOM 690 C CA . ILE A 1 85 ? -7.739 -3.117 7.413 1.00 97.50 85 ILE A CA 1
ATOM 691 C C . ILE A 1 85 ? -7.793 -1.988 8.455 1.00 97.50 85 ILE A C 1
ATOM 693 O O . ILE A 1 85 ? -7.887 -2.235 9.660 1.00 97.50 85 ILE A O 1
ATOM 697 N N . VAL A 1 86 ? -7.783 -0.729 8.008 1.00 97.62 86 VAL A N 1
ATOM 698 C CA . VAL A 1 86 ? -7.799 0.432 8.906 1.00 97.62 86 VAL A CA 1
ATOM 699 C C . VAL A 1 86 ? -9.084 0.472 9.734 1.00 97.62 86 VAL A C 1
ATOM 701 O O . VAL A 1 86 ? -9.016 0.480 10.963 1.00 97.62 86 VAL A O 1
ATOM 704 N N . TYR A 1 87 ? -10.252 0.477 9.096 1.00 97.12 87 TYR A N 1
ATOM 705 C CA . TYR A 1 87 ? -11.525 0.697 9.786 1.00 97.12 87 TYR A CA 1
ATOM 706 C C . TYR A 1 87 ? -12.073 -0.544 10.494 1.00 97.12 87 TYR A C 1
ATOM 708 O O . TYR A 1 87 ? -12.778 -0.407 11.493 1.00 97.12 87 TYR A O 1
ATOM 716 N N . ASN A 1 88 ? -11.748 -1.744 10.016 1.00 96.06 88 ASN A N 1
ATOM 717 C CA . ASN A 1 88 ? -12.225 -2.989 10.611 1.00 96.06 88 ASN A CA 1
ATOM 718 C C . ASN A 1 88 ? -11.276 -3.529 11.694 1.00 96.06 88 ASN A C 1
ATOM 720 O O . ASN A 1 88 ? -11.740 -4.116 12.669 1.00 96.06 88 ASN A O 1
ATOM 724 N N . GLU A 1 89 ? -9.959 -3.329 11.564 1.00 96.19 89 GLU A N 1
ATOM 725 C CA . GLU A 1 89 ? -8.982 -3.986 12.448 1.00 96.19 89 GLU A CA 1
ATOM 726 C C . GLU A 1 89 ? -8.171 -3.024 13.317 1.00 96.19 89 GLU A C 1
ATOM 728 O O . GLU A 1 89 ? -7.891 -3.341 14.478 1.00 96.19 89 GLU A O 1
ATOM 733 N N . PHE A 1 90 ? -7.767 -1.869 12.781 1.00 97.44 90 PHE A N 1
ATOM 734 C CA . PHE A 1 90 ? -6.876 -0.941 13.482 1.00 97.44 90 PHE A CA 1
ATOM 735 C C . PHE A 1 90 ? -7.637 0.075 14.341 1.00 97.44 90 PHE A C 1
ATOM 737 O O . PHE A 1 90 ? -7.443 0.135 15.556 1.00 97.44 90 PHE A O 1
ATOM 744 N N . VAL A 1 91 ? -8.535 0.854 13.735 1.00 98.00 91 VAL A N 1
ATOM 745 C CA . VAL A 1 91 ? -9.261 1.941 14.410 1.0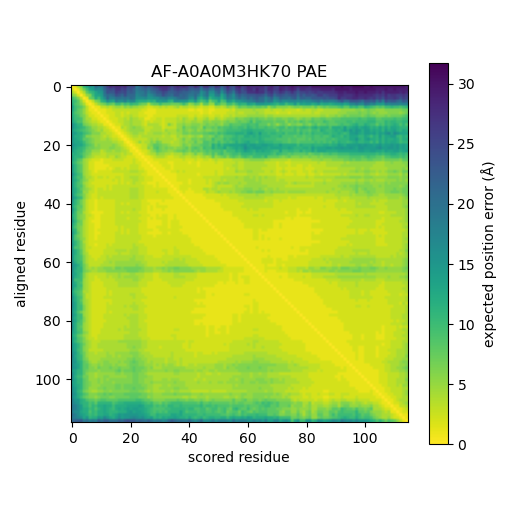0 98.00 91 VAL A CA 1
ATOM 746 C C . VAL A 1 91 ? -10.081 1.441 15.610 1.00 98.00 91 VAL A C 1
ATOM 748 O O . VAL A 1 9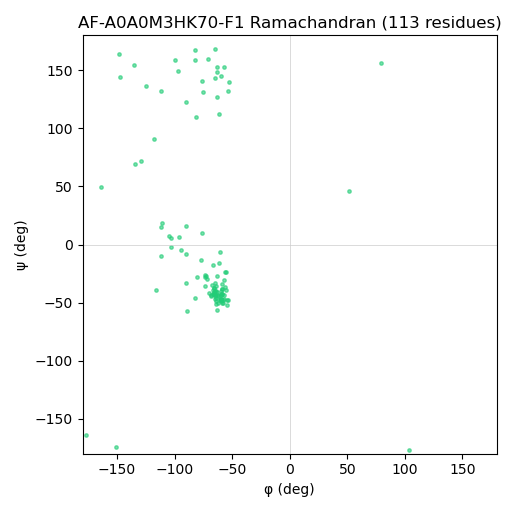1 ? -9.972 2.063 16.670 1.00 98.00 91 VAL A O 1
ATOM 751 N N . PRO A 1 92 ? -10.812 0.305 15.552 1.00 97.56 92 PRO A N 1
ATOM 752 C CA . PRO A 1 92 ? -11.553 -0.194 16.713 1.00 97.56 92 PRO A CA 1
ATOM 753 C C . PRO A 1 92 ? -10.668 -0.466 17.932 1.00 97.56 92 PRO A C 1
ATOM 755 O O . PRO A 1 92 ? -11.096 -0.237 19.062 1.00 97.56 92 PRO A O 1
ATOM 758 N N . LYS A 1 93 ? -9.423 -0.912 17.717 1.00 97.75 93 LYS A N 1
ATOM 759 C CA . LYS A 1 93 ? -8.450 -1.155 18.794 1.00 97.75 93 LYS A CA 1
ATOM 760 C C . LYS A 1 93 ? -7.912 0.144 19.393 1.00 97.75 93 LYS A C 1
ATOM 762 O O . LYS A 1 93 ? -7.525 0.151 20.556 1.00 97.75 93 LYS A O 1
ATOM 767 N N . LEU A 1 94 ? -7.892 1.223 18.613 1.00 97.62 94 LEU A N 1
ATOM 768 C CA . LEU A 1 94 ? -7.397 2.528 19.041 1.00 97.62 94 LEU A CA 1
ATOM 769 C C . LEU A 1 94 ? -8.444 3.320 19.834 1.00 97.62 94 LEU A C 1
ATOM 771 O O . LEU A 1 94 ? -8.117 3.898 20.866 1.00 97.62 94 LEU A O 1
ATOM 775 N N . ILE A 1 95 ? -9.690 3.363 19.349 1.00 97.44 95 ILE A N 1
ATOM 776 C CA . ILE A 1 95 ? -10.736 4.249 19.899 1.00 97.44 95 ILE A CA 1
ATOM 777 C C . ILE A 1 95 ? -11.880 3.502 20.604 1.00 97.44 95 ILE A C 1
ATOM 779 O O . ILE A 1 95 ? -12.713 4.121 21.264 1.00 97.44 95 ILE A O 1
ATOM 783 N N . GLY A 1 96 ? -11.934 2.175 20.482 1.00 97.19 96 GLY A N 1
ATOM 784 C CA . GLY A 1 96 ? -12.972 1.334 21.072 1.00 97.19 96 GLY A CA 1
ATOM 785 C C . GLY A 1 96 ? -14.298 1.320 20.300 1.00 97.19 96 GLY A C 1
ATOM 786 O O . GLY A 1 96 ? -14.672 2.257 19.592 1.00 97.19 96 GLY A O 1
ATOM 787 N N . ASN A 1 97 ? -15.066 0.243 20.495 1.00 95.69 97 ASN A N 1
ATOM 788 C CA . ASN A 1 97 ? -16.311 -0.018 19.757 1.00 95.69 97 ASN A CA 1
ATOM 789 C C . ASN A 1 97 ? -17.414 1.029 19.995 1.00 95.69 97 ASN A C 1
ATOM 791 O O . ASN A 1 97 ? -18.246 1.251 19.119 1.00 95.69 97 ASN A O 1
ATOM 795 N N . SER A 1 98 ? -17.416 1.698 21.154 1.00 97.25 98 SER A N 1
ATOM 796 C CA . SER A 1 98 ? -18.388 2.760 21.456 1.00 97.25 98 SER A CA 1
ATOM 797 C C . SER A 1 98 ? -18.230 3.959 20.513 1.00 97.25 98 SER A C 1
ATOM 799 O O . SER A 1 98 ? -19.210 4.433 19.938 1.00 97.25 98 SER A O 1
ATOM 801 N N . LEU A 1 99 ? -16.990 4.413 20.283 1.00 97.62 99 LEU A N 1
ATOM 802 C CA . LEU A 1 99 ? -16.720 5.521 19.365 1.00 97.62 99 LEU A CA 1
ATOM 803 C C . LEU A 1 99 ? -16.877 5.100 17.900 1.00 97.62 99 LEU A C 1
ATOM 805 O O . LEU A 1 99 ? -17.410 5.878 17.113 1.00 97.62 99 LEU A O 1
ATOM 809 N N . MET A 1 100 ? -16.516 3.859 17.553 1.00 97.56 100 MET A N 1
ATOM 810 C CA . MET A 1 100 ? -16.802 3.297 16.226 1.00 97.56 100 MET A CA 1
ATOM 811 C C . MET A 1 100 ? -18.293 3.385 15.876 1.00 97.56 100 MET A C 1
ATOM 813 O O . MET A 1 100 ? -18.639 3.845 14.789 1.00 97.56 100 MET A O 1
ATOM 817 N N . ALA A 1 101 ? -19.167 2.982 16.807 1.00 95.50 101 ALA A N 1
ATOM 818 C CA . ALA A 1 101 ? -20.616 3.034 16.624 1.00 95.50 101 ALA A CA 1
ATOM 819 C C . ALA A 1 101 ? -21.138 4.477 16.591 1.00 95.50 101 ALA A C 1
ATOM 821 O O . ALA A 1 101 ? -21.921 4.825 15.713 1.00 95.50 101 ALA A O 1
ATOM 822 N N . LYS A 1 102 ? -20.667 5.340 17.502 1.00 97.31 102 LYS A N 1
ATOM 823 C CA . LYS A 1 102 ? -21.085 6.750 17.568 1.00 97.31 102 LYS A CA 1
ATOM 824 C C . LYS A 1 102 ? -20.849 7.502 16.253 1.00 97.31 102 LYS A C 1
ATOM 826 O O . LYS A 1 102 ? -21.653 8.360 15.900 1.00 97.31 102 LYS A O 1
ATOM 831 N N . TYR A 1 103 ? -19.753 7.201 15.559 1.00 96.81 103 TYR A N 1
ATOM 832 C CA . TYR A 1 103 ? -19.352 7.886 14.327 1.00 96.81 103 TYR A CA 1
ATOM 833 C C . TYR A 1 103 ? -19.592 7.067 13.050 1.00 96.81 103 TYR A C 1
ATOM 835 O O . TYR A 1 103 ? -19.178 7.505 11.982 1.00 96.81 103 TYR A O 1
ATOM 843 N N . ASN A 1 104 ? -20.267 5.913 13.135 1.00 94.94 104 ASN A N 1
ATOM 844 C CA . ASN A 1 104 ? -20.551 5.027 11.995 1.00 94.94 104 ASN A CA 1
ATOM 845 C C . ASN A 1 104 ? -19.303 4.680 11.162 1.00 94.94 104 ASN A C 1
ATOM 847 O O . ASN A 1 104 ? -19.315 4.751 9.937 1.00 94.94 104 ASN A O 1
ATOM 851 N N . LEU A 1 105 ? -18.212 4.319 11.838 1.00 95.12 105 LEU A N 1
ATOM 852 C CA . LEU A 1 105 ? -16.914 4.072 11.196 1.00 95.12 105 LEU A CA 1
ATOM 853 C C . LEU A 1 105 ? -16.705 2.614 10.767 1.00 95.12 105 LEU A C 1
ATOM 855 O O . LEU A 1 105 ? -15.698 2.299 10.140 1.00 95.12 105 LEU A O 1
ATOM 859 N N . ALA A 1 106 ? -17.605 1.706 11.147 1.00 93.56 106 ALA A N 1
ATOM 860 C CA . ALA A 1 106 ? -17.489 0.301 10.783 1.00 93.56 106 ALA A CA 1
ATOM 861 C C . ALA A 1 106 ? -17.865 0.102 9.302 1.00 93.56 106 ALA A C 1
ATOM 863 O O . ALA A 1 106 ? -18.927 0.578 8.892 1.00 93.56 106 ALA A O 1
ATOM 864 N N . PRO A 1 107 ? -17.055 -0.619 8.505 1.00 92.94 107 PRO A N 1
ATOM 865 C CA . PRO A 1 107 ? -17.425 -0.960 7.137 1.00 92.94 107 PRO A CA 1
ATOM 866 C C . PRO A 1 107 ? -18.714 -1.789 7.094 1.00 92.94 107 PRO A C 1
ATOM 868 O O . PRO A 1 107 ? -18.951 -2.639 7.959 1.00 92.94 107 PRO A O 1
ATOM 871 N N . PHE A 1 108 ? -19.531 -1.583 6.060 1.00 90.75 108 PHE A N 1
ATOM 872 C CA . PHE A 1 108 ? -20.650 -2.481 5.782 1.00 90.75 108 PHE A CA 1
ATOM 873 C C . PHE A 1 108 ? -20.125 -3.871 5.405 1.00 90.75 108 PHE A C 1
ATOM 875 O O . PHE A 1 108 ? -19.092 -3.998 4.749 1.00 90.75 108 PHE A O 1
ATOM 882 N N . LYS A 1 109 ? -20.837 -4.919 5.830 1.00 88.62 109 LYS A N 1
ATOM 883 C CA . LYS A 1 109 ? -20.475 -6.309 5.510 1.00 88.62 109 LYS A CA 1
ATOM 884 C C . LYS A 1 109 ? -20.777 -6.673 4.055 1.00 88.62 109 LYS A C 1
ATOM 886 O O . LYS A 1 109 ? -20.116 -7.538 3.487 1.00 88.62 109 LYS A O 1
ATOM 891 N N . ASP A 1 110 ? -21.752 -5.988 3.467 1.00 89.75 110 ASP A N 1
ATOM 892 C CA . ASP A 1 110 ? -22.295 -6.267 2.148 1.00 89.75 110 ASP A CA 1
ATOM 893 C C . ASP A 1 110 ? -22.762 -4.960 1.486 1.00 89.75 110 ASP A C 1
ATOM 895 O O . ASP A 1 110 ? -22.923 -3.928 2.142 1.00 89.75 110 ASP A O 1
ATOM 899 N N . GLY A 1 111 ? -22.962 -5.012 0.168 1.00 88.31 111 GLY A N 1
ATOM 900 C CA . GLY A 1 111 ? -23.314 -3.860 -0.661 1.00 88.31 111 GLY A CA 1
ATOM 901 C C . GLY A 1 111 ? -22.142 -3.329 -1.487 1.00 88.31 111 GLY A C 1
ATOM 902 O O . GLY A 1 111 ? -21.052 -3.898 -1.506 1.00 88.31 111 GLY A O 1
ATOM 903 N N . TYR A 1 112 ? -22.390 -2.244 -2.216 1.00 83.81 112 TYR A N 1
ATOM 904 C CA . TYR A 1 112 ? -21.400 -1.569 -3.053 1.00 83.81 112 TYR A CA 1
ATOM 905 C C . TYR A 1 112 ? -21.483 -0.058 -2.856 1.00 83.81 112 TYR A C 1
ATOM 907 O O . TYR A 1 112 ? -22.527 0.483 -2.496 1.00 83.81 112 TYR A O 1
ATOM 915 N N . PHE A 1 113 ? -20.367 0.624 -3.102 1.00 81.50 113 PHE A N 1
ATOM 916 C CA . PHE A 1 113 ? -20.322 2.080 -3.095 1.00 81.50 113 PHE A CA 1
ATOM 917 C C . PHE A 1 113 ? -21.217 2.646 -4.208 1.00 81.50 113 PHE A C 1
ATOM 919 O O . PHE A 1 113 ? -21.082 2.252 -5.367 1.00 81.50 113 PHE A O 1
ATOM 926 N N . THR A 1 114 ? -22.128 3.557 -3.860 1.00 84.25 114 THR A N 1
ATOM 927 C CA . THR A 1 114 ? -23.126 4.125 -4.787 1.00 84.25 114 THR A CA 1
ATOM 928 C C . THR A 1 114 ? -22.811 5.538 -5.278 1.00 84.25 114 THR A C 1
ATOM 930 O O . THR A 1 114 ? -23.566 6.052 -6.101 1.00 84.25 114 THR A O 1
ATOM 933 N N . GLY A 1 115 ? -21.717 6.152 -4.814 1.00 58.38 115 GLY A N 1
ATOM 934 C CA . GLY A 1 115 ? -21.406 7.567 -5.055 1.00 58.38 115 GLY A CA 1
ATOM 935 C C . GLY A 1 115 ? -21.479 8.393 -3.785 1.00 58.38 115 GLY A C 1
ATOM 936 O O . GLY A 1 115 ? -22.525 8.318 -3.105 1.00 58.38 115 GLY A O 1
#